Protein AF-A0A2V9XP97-F1 (afdb_monomer_lite)

Radius of gyration: 23.12 Å; chains: 1; bounding box: 61×32×61 Å

Secondary structure (DSSP, 8-state):
------S--------------TT-----TT-EEEETT---EEEEEEEETTEEEEEEE-SS-EEEEEEEGGGEEE---

pLDDT: mean 78.61, std 22.54, range [36.59, 98.19]

Sequence (77 aa):
MINSNQEVITMQQQAKVTFQNEHMSDLHIGEAVRLNSGGPDALIIACNGNEVTIEWQDGVGKHECTLPRACVHAIRL

Structure (mmCIF, N/CA/C/O backbone):
data_AF-A0A2V9XP97-F1
#
_entry.id   AF-A0A2V9XP97-F1
#
loop_
_atom_site.group_PDB
_atom_site.id
_atom_site.type_symbol
_atom_site.label_atom_id
_atom_site.label_alt_id
_atom_site.label_comp_id
_atom_site.label_asym_id
_atom_site.label_entity_id
_atom_site.label_seq_id
_atom_site.pdbx_PDB_ins_code
_atom_site.Cartn_x
_atom_site.Cartn_y
_atom_site.Cartn_z
_atom_site.occupancy
_atom_site.B_iso_or_equiv
_atom_site.auth_seq_id
_atom_site.auth_comp_id
_atom_site.auth_asym_id
_atom_site.auth_atom_id
_atom_site.pdbx_PDB_model_num
ATOM 1 N N . MET A 1 1 ? -46.781 20.487 48.355 1.00 37.97 1 MET A N 1
ATOM 2 C CA . MET A 1 1 ? -46.768 19.013 48.442 1.00 37.97 1 MET A CA 1
ATOM 3 C C . MET A 1 1 ? -47.122 18.458 47.066 1.00 37.97 1 MET A C 1
ATOM 5 O O . MET A 1 1 ? -48.158 18.834 46.549 1.00 37.97 1 MET A O 1
ATOM 9 N N . ILE A 1 2 ? -46.222 17.614 46.542 1.00 36.59 2 ILE A N 1
ATOM 10 C CA . ILE A 1 2 ? -46.287 16.681 45.392 1.00 36.59 2 ILE A CA 1
ATOM 11 C C . ILE A 1 2 ? -46.303 17.244 43.946 1.00 36.59 2 ILE A C 1
ATOM 13 O O . ILE A 1 2 ? -47.239 17.890 43.495 1.00 36.59 2 ILE A O 1
ATOM 17 N N . ASN A 1 3 ? -45.204 16.895 43.258 1.00 39.53 3 ASN A N 1
ATOM 18 C CA . ASN A 1 3 ? -44.864 16.884 41.828 1.00 39.53 3 ASN A CA 1
ATOM 19 C C . ASN A 1 3 ? -45.965 16.413 40.865 1.00 39.53 3 ASN A C 1
ATOM 21 O O . ASN A 1 3 ? -46.652 15.437 41.148 1.00 39.53 3 ASN A O 1
ATOM 25 N N . SER A 1 4 ? -45.959 16.954 39.643 1.00 42.97 4 SER A N 1
ATOM 26 C CA . SER A 1 4 ? -46.371 16.236 38.422 1.00 42.97 4 SER A CA 1
ATOM 27 C C . SER A 1 4 ? -45.645 16.820 37.204 1.00 42.97 4 SER A C 1
ATOM 29 O O . SER A 1 4 ? -46.215 17.526 36.383 1.00 42.97 4 SER A O 1
ATOM 31 N N . ASN A 1 5 ? -44.343 16.531 37.119 1.00 48.72 5 ASN A N 1
ATOM 32 C CA . ASN A 1 5 ? -43.580 16.603 35.874 1.00 48.72 5 ASN A CA 1
ATOM 33 C C . ASN A 1 5 ? -44.078 15.502 34.932 1.00 48.72 5 ASN A C 1
ATOM 35 O O . ASN A 1 5 ? -43.502 14.418 34.906 1.00 48.72 5 ASN A O 1
ATOM 39 N N . GLN A 1 6 ? -45.143 15.759 34.185 1.00 47.75 6 GLN A N 1
ATOM 40 C CA . GLN A 1 6 ? -45.523 14.966 33.023 1.00 47.75 6 GLN A CA 1
ATOM 41 C C . GLN A 1 6 ? -46.222 15.906 32.053 1.00 47.75 6 GLN A C 1
ATOM 43 O O . GLN A 1 6 ? -47.349 16.294 32.310 1.00 47.75 6 GLN A O 1
ATOM 48 N N . GLU A 1 7 ? -45.524 16.315 30.994 1.00 42.47 7 GLU A N 1
ATOM 49 C CA . GLU A 1 7 ? -46.034 16.209 29.625 1.00 42.47 7 GLU A CA 1
ATOM 50 C C . GLU A 1 7 ? -45.023 16.794 28.626 1.00 42.47 7 GLU A C 1
ATOM 52 O O . GLU A 1 7 ? -44.729 17.983 28.589 1.00 42.47 7 GLU A O 1
ATOM 57 N N . VAL A 1 8 ? -44.505 15.880 27.802 1.00 43.38 8 VAL A N 1
ATOM 58 C CA . VAL A 1 8 ? -43.981 16.123 26.454 1.00 43.38 8 VAL A CA 1
ATOM 59 C C . VAL A 1 8 ? -42.678 16.930 26.375 1.00 43.38 8 VAL A C 1
ATOM 61 O O . VAL A 1 8 ? -42.591 17.985 25.753 1.00 43.38 8 VAL A O 1
ATOM 64 N N . ILE A 1 9 ? -41.592 16.348 26.897 1.00 43.53 9 ILE A N 1
ATOM 65 C CA . ILE A 1 9 ? -40.274 16.594 26.297 1.00 43.53 9 ILE A CA 1
ATOM 66 C C . ILE A 1 9 ? -40.273 15.844 24.966 1.00 43.53 9 ILE A C 1
ATOM 68 O O . ILE A 1 9 ? -40.102 14.626 24.912 1.00 43.53 9 ILE A O 1
ATOM 72 N N . THR A 1 10 ? -40.548 16.595 23.904 1.00 43.56 10 THR A N 1
ATOM 73 C CA . THR A 1 10 ? -40.494 16.189 22.504 1.00 43.56 10 THR A CA 1
ATOM 74 C C . THR A 1 10 ? -39.201 15.428 22.225 1.00 43.56 10 THR A C 1
ATOM 76 O O . THR A 1 10 ? -38.120 16.003 22.100 1.00 43.56 10 THR A O 1
ATOM 79 N N . MET A 1 11 ? -39.324 14.106 22.127 1.00 44.31 11 MET A N 1
ATOM 80 C CA . MET A 1 11 ? -38.310 13.235 21.559 1.00 44.31 11 MET A CA 1
ATOM 81 C C . MET A 1 11 ? -38.159 13.575 20.076 1.00 44.31 11 MET A C 1
ATOM 83 O O . MET A 1 11 ? -38.945 13.120 19.252 1.00 44.31 11 MET A O 1
ATOM 87 N N . GLN A 1 12 ? -37.136 14.345 19.720 1.00 46.03 12 GLN A N 1
ATOM 88 C CA . GLN A 1 12 ? -36.514 14.235 18.402 1.00 46.03 12 GLN A CA 1
ATOM 89 C C . GLN A 1 12 ? -35.013 14.089 18.605 1.00 46.03 12 GLN A C 1
ATOM 91 O O . GLN A 1 12 ? -34.224 15.026 18.525 1.00 46.03 12 GLN A O 1
ATOM 96 N N . GLN A 1 13 ? -34.650 12.859 18.960 1.00 45.53 13 GLN A N 1
ATOM 97 C CA . GLN A 1 13 ? -33.287 12.372 18.984 1.00 45.53 13 GLN A CA 1
ATOM 98 C C . GLN A 1 13 ? -32.762 12.457 17.550 1.00 45.53 13 GLN A C 1
ATOM 100 O O . GLN A 1 13 ? -33.144 11.677 16.680 1.00 45.53 13 GLN A O 1
ATOM 105 N N . GLN A 1 14 ? -31.950 13.478 17.294 1.00 46.59 14 GLN A N 1
ATOM 106 C CA . GLN A 1 14 ? -31.265 13.678 16.029 1.00 46.59 14 GLN A CA 1
ATOM 107 C C . GLN A 1 14 ? -30.376 12.452 15.814 1.00 46.59 14 GLN A C 1
ATOM 109 O O . GLN A 1 14 ? -29.354 12.282 16.482 1.00 46.59 14 GLN A O 1
ATOM 114 N N . ALA A 1 15 ? -30.824 11.541 14.952 1.00 50.56 15 ALA A N 1
ATOM 115 C CA . ALA A 1 15 ? -30.072 10.355 14.598 1.00 50.56 15 ALA A CA 1
ATOM 116 C C . ALA A 1 15 ? -28.771 10.819 13.937 1.00 50.56 15 ALA A C 1
ATOM 118 O O . ALA A 1 15 ? -28.743 11.201 12.767 1.00 50.56 15 ALA A O 1
ATOM 119 N N . LYS A 1 16 ? -27.683 10.828 14.709 1.00 46.44 16 LYS A N 1
ATOM 120 C CA . LYS A 1 16 ? -26.332 10.934 14.177 1.00 46.44 16 LYS A CA 1
ATOM 121 C C . LYS A 1 16 ? -26.092 9.650 13.391 1.00 46.44 16 LYS A C 1
ATOM 123 O O . LYS A 1 16 ? -25.668 8.647 13.961 1.00 46.44 16 LYS A O 1
ATOM 128 N N . VAL A 1 17 ? -26.427 9.674 12.102 1.00 52.22 17 VAL A N 1
ATOM 129 C CA . VAL A 1 17 ? -26.084 8.611 11.157 1.00 52.22 17 VAL A CA 1
ATOM 130 C C . VAL A 1 17 ? -24.568 8.559 11.124 1.00 52.22 17 VAL A C 1
ATOM 132 O O . VAL A 1 17 ? -23.894 9.358 10.477 1.00 52.22 17 VAL A O 1
ATOM 135 N N . THR A 1 18 ? -24.020 7.659 11.925 1.00 48.66 18 THR A N 1
ATOM 136 C CA . THR A 1 18 ? -22.626 7.284 11.806 1.00 48.66 18 THR A CA 1
ATOM 137 C C . THR A 1 18 ? -22.618 6.352 10.615 1.00 48.66 18 THR A C 1
ATOM 139 O O . THR A 1 18 ? -23.121 5.238 10.714 1.00 48.66 18 THR A O 1
ATOM 142 N N . PHE A 1 19 ? -22.141 6.840 9.471 1.00 55.75 19 PHE A N 1
ATOM 143 C CA . PHE A 1 19 ? -21.825 5.983 8.339 1.00 55.75 19 PHE A CA 1
ATOM 144 C C . PHE A 1 19 ? -20.701 5.057 8.802 1.00 55.75 19 PHE A C 1
ATOM 146 O O . PHE A 1 19 ? -19.522 5.393 8.712 1.00 55.75 19 PHE A O 1
ATOM 153 N N . GLN A 1 20 ? -21.067 3.926 9.398 1.00 48.81 20 GLN A N 1
ATOM 154 C CA . GLN A 1 20 ? -20.140 2.827 9.554 1.00 48.81 20 GLN A CA 1
ATOM 155 C C . GLN A 1 20 ? -19.942 2.302 8.141 1.00 48.81 20 GLN A C 1
ATOM 157 O O . GLN A 1 20 ? -20.857 1.773 7.521 1.00 48.81 20 GLN A O 1
ATOM 162 N N . ASN A 1 21 ? -18.775 2.587 7.571 1.00 49.81 21 ASN A N 1
ATOM 163 C CA . ASN A 1 21 ? -18.391 2.002 6.304 1.00 49.81 21 ASN A CA 1
ATOM 164 C C . ASN A 1 21 ? -18.014 0.547 6.605 1.00 49.81 21 ASN A C 1
ATOM 166 O O . ASN A 1 21 ? -16.848 0.236 6.827 1.00 49.81 21 ASN A O 1
ATOM 170 N N . GLU A 1 22 ? -19.025 -0.320 6.693 1.00 50.75 22 GLU A N 1
ATOM 171 C CA . GLU A 1 22 ? -18.910 -1.755 7.017 1.00 50.75 22 GLU A CA 1
ATOM 172 C C . GLU A 1 22 ? -18.105 -2.536 5.957 1.00 50.75 22 GLU A C 1
ATOM 174 O O . GLU A 1 22 ? -17.853 -3.729 6.094 1.00 50.75 22 GLU A O 1
ATOM 179 N N . HIS A 1 23 ? -17.658 -1.841 4.907 1.00 51.47 23 HIS A N 1
ATOM 180 C CA . HIS A 1 23 ? -16.785 -2.327 3.850 1.00 51.47 23 HIS A CA 1
ATOM 181 C C . HIS A 1 23 ? -15.393 -1.689 3.886 1.00 51.47 23 HIS A C 1
ATOM 183 O O . HIS A 1 23 ? -14.761 -1.556 2.837 1.00 51.47 23 HIS A O 1
ATOM 189 N N . MET A 1 24 ? -14.875 -1.287 5.053 1.00 53.78 24 MET A N 1
ATOM 190 C CA . MET A 1 24 ? -13.420 -1.178 5.155 1.00 53.78 24 MET A CA 1
ATOM 191 C C . MET A 1 24 ? -12.858 -2.568 4.904 1.00 53.78 24 MET A C 1
ATOM 193 O O . MET A 1 24 ? -12.939 -3.438 5.762 1.00 53.78 24 MET A O 1
ATOM 197 N N . SER A 1 25 ? -12.344 -2.780 3.694 1.00 62.31 25 SER A N 1
ATOM 198 C CA . SER A 1 25 ? -11.601 -3.977 3.348 1.00 62.31 25 SER A CA 1
ATOM 199 C C . SER A 1 25 ? -10.581 -4.228 4.451 1.00 62.31 25 SER A C 1
ATOM 2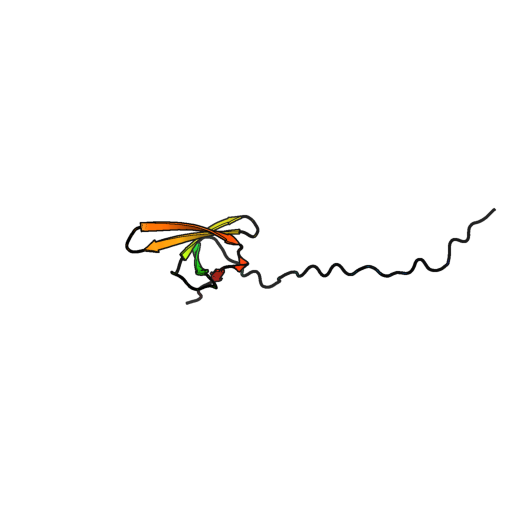01 O O . SER A 1 25 ? -9.865 -3.302 4.861 1.00 62.31 25 SER A O 1
ATOM 203 N N . ASP A 1 26 ? -10.551 -5.461 4.949 1.00 79.31 26 ASP A N 1
ATOM 204 C CA . ASP A 1 26 ? -9.552 -5.933 5.897 1.00 79.31 26 ASP A CA 1
ATOM 205 C C . ASP A 1 26 ? -8.190 -5.973 5.192 1.00 79.31 26 ASP A C 1
ATOM 207 O O . ASP A 1 26 ? -7.698 -7.020 4.797 1.00 79.31 26 ASP A O 1
ATOM 211 N N . LEU A 1 27 ? -7.622 -4.793 4.954 1.00 89.88 27 LEU A N 1
ATOM 212 C CA . LEU A 1 27 ? -6.292 -4.595 4.416 1.00 89.88 27 LEU A CA 1
ATOM 213 C C . LEU A 1 27 ? -5.271 -4.863 5.514 1.00 89.88 27 LEU A C 1
ATOM 215 O O . LEU A 1 27 ? -5.315 -4.215 6.574 1.00 89.88 27 LEU A O 1
ATOM 219 N N . HIS A 1 28 ? -4.340 -5.763 5.237 1.00 92.81 28 HIS A N 1
ATOM 220 C CA . HIS A 1 28 ? -3.284 -6.156 6.161 1.00 92.81 28 HIS A CA 1
ATOM 221 C C . HIS A 1 28 ? -1.896 -5.816 5.622 1.00 92.81 28 HIS A C 1
ATOM 223 O O . HIS A 1 28 ? -1.685 -5.659 4.422 1.00 92.81 28 HIS A O 1
ATOM 229 N N . ILE A 1 29 ? -0.922 -5.729 6.528 1.00 95.50 29 ILE A N 1
ATOM 230 C CA . ILE A 1 29 ? 0.491 -5.623 6.149 1.00 95.50 29 ILE A CA 1
ATOM 231 C C . ILE A 1 29 ? 0.875 -6.851 5.311 1.00 95.50 29 ILE A C 1
ATOM 233 O O . ILE A 1 29 ? 0.534 -7.979 5.665 1.00 95.50 29 ILE A O 1
ATOM 237 N N . GLY A 1 30 ? 1.593 -6.622 4.214 1.00 94.94 30 GLY A N 1
ATOM 238 C CA . GLY A 1 30 ? 1.996 -7.635 3.240 1.00 94.94 30 GLY A CA 1
ATOM 239 C C . GLY A 1 30 ? 0.988 -7.866 2.114 1.00 94.94 30 GLY A C 1
ATOM 240 O O . GLY A 1 30 ? 1.269 -8.638 1.203 1.00 94.94 30 GLY A O 1
ATOM 241 N N . GLU A 1 31 ? -0.173 -7.215 2.147 1.00 95.12 31 GLU A N 1
ATOM 242 C CA . GLU A 1 31 ? -1.175 -7.353 1.096 1.00 95.12 31 GLU A CA 1
ATOM 243 C C . GLU A 1 31 ? -0.831 -6.490 -0.124 1.00 95.12 31 GLU A C 1
ATOM 245 O O . GLU A 1 31 ? -0.370 -5.351 0.009 1.00 95.12 31 GLU A O 1
ATOM 250 N N . ALA A 1 32 ? -1.063 -7.046 -1.316 1.00 95.81 32 ALA A N 1
ATOM 251 C CA . ALA A 1 32 ? -0.933 -6.324 -2.572 1.00 95.81 32 ALA A CA 1
ATOM 252 C C . ALA A 1 32 ? -2.166 -5.444 -2.796 1.00 95.81 32 ALA A C 1
ATOM 254 O O . ALA A 1 32 ? -3.308 -5.909 -2.749 1.00 95.81 32 ALA A O 1
ATOM 255 N N . VAL A 1 33 ? -1.934 -4.168 -3.064 1.00 96.12 33 VAL A N 1
ATOM 256 C CA . VAL A 1 33 ? -2.973 -3.160 -3.238 1.00 96.12 33 VAL A CA 1
ATOM 257 C C . VAL A 1 33 ? -2.687 -2.270 -4.432 1.00 96.12 33 VAL A C 1
ATOM 259 O O . VAL A 1 33 ? -1.550 -2.139 -4.883 1.00 96.12 33 VAL A O 1
ATOM 262 N N . ARG A 1 34 ? -3.731 -1.600 -4.916 1.00 96.00 34 ARG A N 1
ATOM 263 C CA . ARG A 1 34 ? -3.611 -0.520 -5.895 1.00 96.00 34 ARG A CA 1
ATOM 264 C C . ARG A 1 34 ? -4.400 0.695 -5.434 1.00 96.00 34 ARG A C 1
ATOM 266 O O . ARG A 1 34 ? -5.444 0.570 -4.792 1.00 96.00 34 ARG A O 1
ATOM 273 N N . LEU A 1 35 ? -3.910 1.881 -5.787 1.00 94.81 35 LEU A N 1
ATOM 274 C CA . LEU A 1 35 ? -4.659 3.122 -5.611 1.00 94.81 35 LEU A CA 1
ATOM 275 C C . LEU A 1 35 ? -5.932 3.108 -6.465 1.00 94.81 35 LEU A C 1
ATOM 277 O O . LEU A 1 35 ? -5.914 2.732 -7.638 1.00 94.81 35 LEU A O 1
ATOM 281 N N . ASN A 1 36 ? -7.032 3.600 -5.900 1.00 94.44 36 ASN A N 1
ATOM 282 C CA . ASN A 1 36 ? -8.315 3.707 -6.602 1.00 94.44 36 ASN A CA 1
ATOM 283 C C . ASN A 1 36 ? -8.252 4.661 -7.805 1.00 94.44 36 ASN A C 1
ATOM 285 O O . ASN A 1 36 ? -8.981 4.482 -8.775 1.00 94.44 36 ASN A O 1
ATOM 289 N N . SER A 1 37 ? -7.352 5.649 -7.770 1.00 93.06 37 SER A N 1
ATOM 290 C CA . SER A 1 37 ? -7.063 6.553 -8.891 1.00 93.06 37 SER A CA 1
ATOM 291 C C . SER A 1 37 ? -6.266 5.900 -10.029 1.00 93.06 37 SER A C 1
ATOM 293 O O . SER A 1 37 ? -5.954 6.567 -11.012 1.00 93.06 37 SER A O 1
ATOM 295 N N . GLY A 1 38 ? -5.901 4.623 -9.894 1.00 90.81 38 GLY A N 1
ATOM 296 C CA . GLY A 1 38 ? -4.901 3.969 -10.730 1.00 90.81 38 GLY A CA 1
ATOM 297 C C . GLY A 1 38 ? -3.477 4.236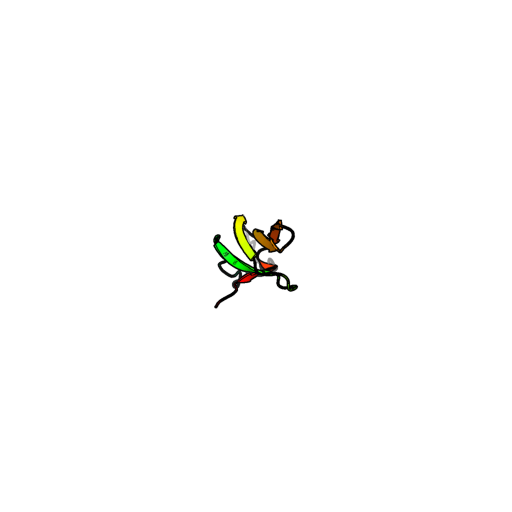 -10.239 1.00 90.81 38 GLY A C 1
ATOM 298 O O . GLY A 1 38 ? -3.245 5.074 -9.367 1.00 90.81 38 GLY A O 1
ATOM 299 N N . GLY A 1 39 ? -2.524 3.483 -10.786 1.00 89.50 39 GLY A N 1
ATOM 300 C CA . GLY A 1 39 ? -1.125 3.511 -10.367 1.00 89.50 39 GLY A CA 1
ATOM 301 C C . GLY A 1 39 ? -0.480 2.125 -10.415 1.00 89.50 39 GLY A C 1
ATOM 302 O O . GLY A 1 39 ? -1.120 1.172 -10.876 1.00 89.50 39 GLY A O 1
ATOM 303 N N . PRO A 1 40 ? 0.781 2.021 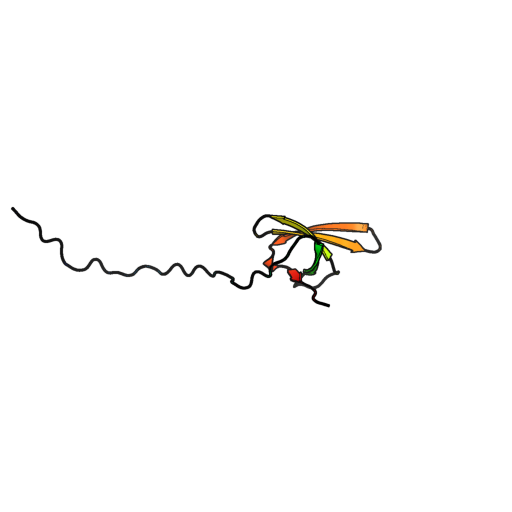-9.967 1.00 93.44 40 PRO A N 1
ATOM 304 C CA . PRO A 1 40 ? 1.461 0.742 -9.834 1.00 93.44 40 PRO A CA 1
ATOM 305 C C . PRO A 1 40 ? 0.817 -0.119 -8.743 1.00 93.44 40 PRO A C 1
ATOM 307 O O . PRO A 1 40 ? 0.122 0.383 -7.855 1.00 93.44 40 PRO A O 1
ATOM 310 N N . ASP A 1 41 ? 1.085 -1.420 -8.815 1.00 95.62 41 ASP A N 1
ATOM 311 C CA . ASP A 1 41 ? 0.809 -2.331 -7.707 1.00 95.62 41 ASP A CA 1
ATOM 312 C C . ASP A 1 41 ? 1.801 -2.058 -6.582 1.00 95.62 41 ASP A C 1
ATOM 314 O O . ASP A 1 41 ? 3.000 -1.888 -6.819 1.00 95.62 41 ASP A O 1
ATOM 318 N N . A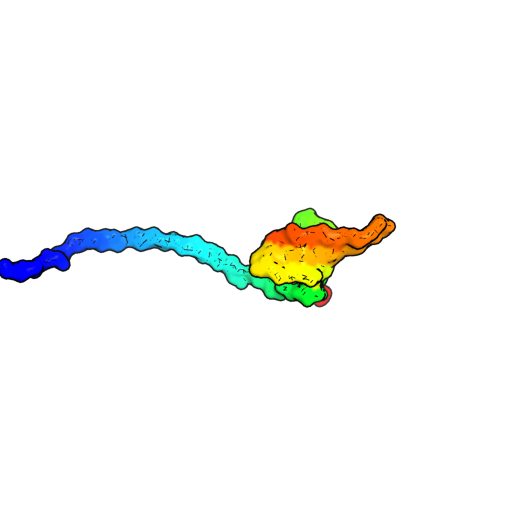LA A 1 42 ? 1.282 -1.995 -5.364 1.00 96.94 42 ALA A N 1
ATOM 319 C CA . ALA A 1 42 ? 2.034 -1.675 -4.166 1.00 96.94 42 ALA A CA 1
ATOM 320 C C . ALA A 1 42 ? 1.776 -2.720 -3.077 1.00 96.94 42 ALA A C 1
ATOM 322 O O . ALA A 1 42 ? 0.785 -3.449 -3.113 1.00 96.94 42 ALA A O 1
ATOM 323 N N . LEU A 1 43 ? 2.661 -2.776 -2.090 1.00 97.44 43 LEU A N 1
ATOM 324 C CA . LEU A 1 43 ? 2.523 -3.609 -0.902 1.00 97.44 43 LEU A CA 1
ATOM 325 C C . LEU A 1 43 ? 2.189 -2.730 0.299 1.00 97.44 43 LEU A C 1
ATOM 327 O O . LEU A 1 43 ? 2.813 -1.686 0.480 1.00 97.44 43 LEU A O 1
ATOM 331 N N . ILE A 1 44 ? 1.273 -3.154 1.165 1.00 97.19 44 ILE A N 1
ATOM 332 C CA . ILE A 1 44 ? 1.107 -2.503 2.469 1.00 97.19 44 ILE A CA 1
ATOM 333 C C . ILE A 1 44 ? 2.286 -2.876 3.368 1.00 97.19 44 ILE A C 1
ATOM 335 O O . ILE A 1 44 ? 2.502 -4.052 3.651 1.00 97.19 44 ILE A O 1
ATOM 339 N N . ILE A 1 45 ? 3.009 -1.882 3.876 1.00 98.00 45 ILE A N 1
ATOM 340 C CA . ILE A 1 45 ? 4.147 -2.080 4.789 1.00 98.00 45 ILE A CA 1
ATOM 341 C C . ILE A 1 45 ? 3.848 -1.638 6.228 1.00 98.00 45 ILE A C 1
ATOM 343 O O . ILE A 1 45 ? 4.527 -2.076 7.154 1.00 98.00 45 ILE A O 1
ATOM 347 N N . ALA A 1 46 ? 2.806 -0.826 6.438 1.00 97.44 46 ALA A N 1
ATOM 348 C CA . ALA A 1 46 ? 2.314 -0.468 7.765 1.00 97.44 46 ALA A CA 1
ATOM 349 C C . ALA A 1 46 ? 0.811 -0.145 7.752 1.00 97.44 46 ALA A C 1
ATOM 351 O O . ALA A 1 46 ? 0.276 0.360 6.765 1.00 97.44 46 ALA A O 1
ATOM 352 N N . CYS A 1 47 ? 0.145 -0.395 8.881 1.00 95.00 47 CYS A N 1
ATOM 353 C CA . CYS A 1 47 ? -1.246 -0.014 9.130 1.00 95.00 47 CYS A CA 1
ATOM 354 C C . CYS A 1 47 ? -1.322 0.788 10.433 1.00 95.00 47 CYS A C 1
ATOM 356 O O . CYS A 1 47 ? -0.830 0.326 11.463 1.00 95.00 47 CYS A O 1
ATOM 358 N N . ASN A 1 48 ? -1.981 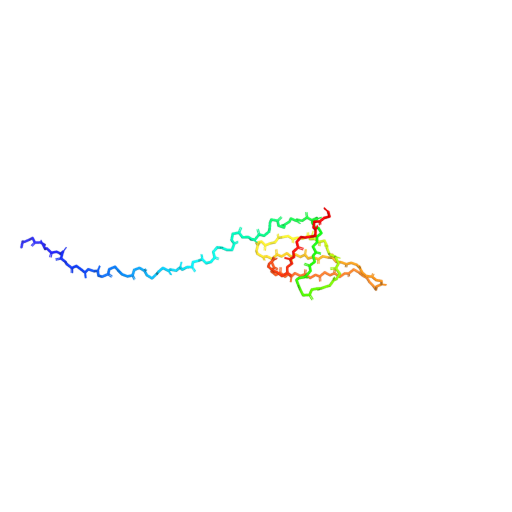1.946 10.411 1.00 92.94 48 ASN A N 1
ATOM 359 C CA . ASN A 1 48 ? -2.231 2.750 11.604 1.00 92.94 48 ASN A CA 1
ATOM 360 C C . ASN A 1 48 ? -3.670 3.279 11.598 1.00 92.94 48 ASN A C 1
ATOM 362 O O . ASN A 1 48 ? -3.985 4.271 10.943 1.00 92.94 48 ASN A O 1
ATOM 366 N N . GLY A 1 49 ? -4.566 2.599 12.317 1.00 89.31 49 GLY A N 1
ATOM 367 C CA . GLY A 1 49 ? -5.982 2.960 12.359 1.00 89.31 49 GLY A CA 1
ATOM 368 C C . GLY A 1 49 ? -6.610 2.994 10.960 1.00 89.31 49 GLY A C 1
ATOM 369 O O . GLY A 1 49 ? -6.749 1.956 10.317 1.00 89.31 49 GLY A O 1
ATOM 370 N N . ASN A 1 50 ? -6.990 4.189 10.497 1.00 90.94 50 ASN A N 1
ATOM 371 C CA . ASN A 1 50 ? -7.598 4.396 9.177 1.00 90.94 50 ASN A CA 1
ATOM 372 C C . ASN A 1 50 ? -6.582 4.710 8.062 1.00 90.94 50 ASN A C 1
ATOM 374 O O . ASN A 1 50 ? -6.974 5.015 6.938 1.00 90.94 50 ASN A O 1
ATOM 378 N N . GLU A 1 51 ? -5.287 4.651 8.344 1.00 95.38 51 GLU A N 1
ATOM 379 C CA . GLU A 1 51 ? -4.235 4.905 7.365 1.00 95.38 51 GLU A CA 1
ATOM 380 C C . GLU A 1 51 ? -3.432 3.638 7.082 1.00 95.38 51 GLU A C 1
ATOM 382 O O . GLU A 1 51 ? -3.284 2.751 7.931 1.00 95.38 51 GLU A O 1
ATOM 387 N N . VAL A 1 52 ? -2.921 3.557 5.859 1.00 96.88 52 VAL A N 1
ATOM 388 C CA . VAL A 1 52 ? -1.982 2.533 5.407 1.00 96.88 52 VAL A CA 1
ATOM 389 C C . VAL A 1 52 ? -0.796 3.208 4.750 1.00 96.88 52 VAL A C 1
ATOM 391 O O . VAL A 1 52 ? -0.949 4.199 4.034 1.00 96.88 52 VAL A O 1
ATOM 394 N N . THR A 1 53 ? 0.377 2.645 4.986 1.00 98.12 53 THR A N 1
ATOM 395 C CA . THR A 1 53 ? 1.595 2.991 4.266 1.00 98.12 53 THR A CA 1
ATOM 396 C C . THR A 1 53 ? 1.832 1.920 3.221 1.00 98.12 53 THR A C 1
ATOM 398 O O . THR A 1 53 ? 1.896 0.733 3.558 1.00 98.12 53 THR A O 1
ATOM 401 N N . ILE A 1 54 ? 1.930 2.337 1.962 1.00 97.88 54 ILE A N 1
ATOM 402 C CA . ILE A 1 54 ? 2.182 1.451 0.831 1.00 97.88 54 ILE A CA 1
ATOM 403 C C . ILE A 1 54 ? 3.551 1.733 0.231 1.00 97.88 54 ILE A C 1
ATOM 405 O O . ILE A 1 54 ? 4.027 2.867 0.245 1.00 97.88 54 ILE A O 1
ATOM 409 N N . GLU A 1 55 ? 4.139 0.700 -0.348 1.00 98.19 55 GLU A N 1
ATOM 410 C CA . GLU A 1 55 ? 5.430 0.748 -1.013 1.00 98.19 55 GLU A CA 1
ATOM 411 C C . GLU A 1 55 ? 5.329 0.141 -2.407 1.00 98.19 55 GLU A C 1
ATOM 413 O O . GLU A 1 55 ? 4.742 -0.926 -2.587 1.00 98.19 55 GLU A O 1
ATOM 418 N N . TRP A 1 56 ? 5.942 0.793 -3.390 1.00 97.00 56 TRP A N 1
ATOM 419 C CA . TRP A 1 56 ? 6.127 0.234 -4.726 1.00 97.00 56 TRP A CA 1
ATOM 420 C C . TRP A 1 56 ? 7.535 0.533 -5.227 1.00 97.00 56 TRP A C 1
ATOM 422 O O . TRP A 1 56 ? 8.205 1.465 -4.778 1.00 97.00 56 TRP A O 1
ATOM 432 N N . GLN A 1 57 ? 7.987 -0.266 -6.186 1.00 96.00 57 GLN A N 1
ATOM 433 C CA . GLN A 1 57 ? 9.261 -0.063 -6.855 1.00 96.00 57 GLN A CA 1
ATOM 434 C C . GLN A 1 57 ? 9.029 0.090 -8.355 1.00 96.00 57 GLN A C 1
ATOM 436 O O . GLN A 1 57 ? 8.267 -0.664 -8.957 1.00 96.00 57 GLN A O 1
ATOM 441 N N . ASP A 1 58 ? 9.710 1.058 -8.956 1.00 91.88 58 ASP A N 1
ATOM 442 C CA . ASP A 1 58 ? 9.786 1.227 -10.401 1.00 91.88 58 ASP A CA 1
ATOM 443 C C . ASP A 1 58 ? 11.247 1.166 -10.884 1.00 91.88 58 ASP A C 1
ATOM 445 O O . ASP A 1 58 ? 12.168 0.838 -10.131 1.00 91.88 58 ASP A O 1
ATOM 449 N N . GLY A 1 59 ? 11.474 1.452 -12.169 1.00 94.00 59 GLY A N 1
ATOM 450 C CA . GLY A 1 59 ? 12.817 1.463 -12.757 1.00 94.00 59 GLY A CA 1
ATOM 451 C C . GLY A 1 59 ? 13.736 2.580 -12.244 1.00 94.00 59 GLY A C 1
ATOM 452 O O . GLY A 1 59 ? 14.909 2.597 -12.611 1.00 94.00 59 GLY A O 1
ATOM 453 N N . VAL A 1 60 ? 13.228 3.511 -11.432 1.00 94.25 60 VAL A N 1
ATOM 454 C CA . VAL A 1 60 ? 13.979 4.635 -10.857 1.00 94.25 60 VAL A CA 1
ATOM 455 C C . VAL A 1 60 ? 14.303 4.374 -9.387 1.00 94.25 60 VAL A C 1
ATOM 457 O O . VAL A 1 60 ? 15.376 4.757 -8.920 1.00 94.25 60 VAL A O 1
ATOM 460 N N . GLY A 1 61 ? 13.425 3.689 -8.656 1.00 95.38 61 GLY A N 1
ATOM 461 C CA . GLY A 1 61 ? 13.693 3.310 -7.278 1.00 95.38 61 GLY A CA 1
ATOM 462 C C . GLY A 1 61 ? 12.468 2.846 -6.506 1.00 95.38 61 GLY A C 1
ATOM 463 O O . GLY A 1 61 ? 11.421 2.526 -7.065 1.00 95.38 61 GLY A O 1
ATOM 464 N N . LYS A 1 62 ? 12.647 2.782 -5.188 1.00 97.19 62 LYS A N 1
ATOM 465 C CA . LYS A 1 62 ? 11.614 2.439 -4.214 1.00 97.19 62 LYS A CA 1
ATOM 466 C C . LYS A 1 62 ? 10.935 3.713 -3.721 1.00 97.19 62 LYS A C 1
ATOM 468 O O . LYS A 1 62 ? 11.616 4.670 -3.355 1.00 97.19 62 LYS A O 1
ATOM 473 N N . HIS A 1 63 ? 9.610 3.691 -3.688 1.00 97.06 63 HIS A N 1
ATOM 474 C CA . HIS A 1 63 ? 8.757 4.801 -3.282 1.00 97.06 63 HIS A CA 1
ATOM 475 C C . HIS A 1 63 ? 7.789 4.340 -2.199 1.00 97.06 63 HIS A C 1
ATOM 477 O O . HIS A 1 63 ? 7.399 3.174 -2.157 1.00 97.06 63 HIS A O 1
ATOM 483 N N . GLU A 1 64 ? 7.387 5.272 -1.344 1.00 97.44 64 GLU A N 1
ATOM 484 C CA . GLU A 1 64 ? 6.496 5.017 -0.218 1.00 97.44 64 GLU A CA 1
ATOM 485 C C . GLU A 1 64 ? 5.538 6.195 -0.041 1.00 97.44 64 GLU A C 1
ATOM 487 O O . GLU A 1 64 ? 5.929 7.356 -0.205 1.00 97.44 64 GLU A O 1
ATOM 492 N N . CYS A 1 65 ? 4.286 5.915 0.320 1.00 96.69 65 CYS A N 1
ATOM 493 C CA . CYS A 1 65 ? 3.380 6.947 0.810 1.00 96.69 65 CYS A CA 1
ATOM 494 C C . CYS A 1 65 ? 2.355 6.402 1.811 1.00 96.69 65 CYS A C 1
ATOM 496 O O . CYS A 1 65 ? 1.968 5.234 1.767 1.00 96.69 65 CYS A O 1
ATOM 498 N N . THR A 1 66 ? 1.898 7.283 2.705 1.00 97.75 66 THR A N 1
ATOM 499 C CA . THR A 1 66 ? 0.828 7.007 3.673 1.00 97.75 66 THR A CA 1
ATOM 500 C C . THR A 1 66 ? -0.450 7.709 3.241 1.00 97.75 66 THR A C 1
ATOM 502 O O . THR A 1 66 ? -0.431 8.889 2.888 1.00 97.75 66 THR A O 1
ATOM 505 N N . LEU A 1 67 ? -1.562 6.982 3.261 1.00 96.19 67 LEU A N 1
ATOM 506 C CA . LEU A 1 67 ? -2.868 7.462 2.818 1.00 96.19 67 LEU A CA 1
ATOM 507 C C . LEU A 1 67 ? -4.008 6.764 3.570 1.00 96.19 67 LEU A C 1
ATOM 509 O O . LEU A 1 67 ? -3.808 5.690 4.144 1.00 96.19 67 LEU A O 1
ATOM 513 N N . PRO A 1 68 ? -5.229 7.327 3.544 1.00 95.81 68 PRO A N 1
ATOM 514 C CA . PRO A 1 68 ? -6.399 6.650 4.082 1.00 95.81 68 PRO A CA 1
ATOM 515 C C . PRO A 1 68 ? -6.625 5.286 3.424 1.00 95.81 68 PRO A C 1
ATOM 517 O O . PRO A 1 68 ? -6.516 5.149 2.206 1.00 95.81 68 PRO A O 1
ATOM 520 N N . ARG A 1 69 ? -7.051 4.293 4.210 1.00 93.75 69 ARG A N 1
ATOM 521 C CA . ARG A 1 69 ? -7.406 2.940 3.733 1.00 93.75 69 ARG A CA 1
ATOM 522 C C . ARG A 1 69 ? -8.398 2.963 2.574 1.00 93.75 69 ARG A C 1
ATOM 524 O O . ARG A 1 69 ? -8.307 2.151 1.666 1.00 93.75 69 ARG A O 1
ATOM 531 N N . ALA A 1 70 ? -9.309 3.934 2.580 1.00 93.12 70 ALA A N 1
ATOM 532 C CA . ALA A 1 70 ? -10.317 4.120 1.539 1.00 93.12 70 ALA A CA 1
ATOM 533 C C . ALA A 1 70 ? -9.749 4.528 0.164 1.00 93.12 70 ALA A C 1
ATOM 535 O O . ALA A 1 70 ? -10.488 4.533 -0.818 1.00 93.12 70 ALA A O 1
ATOM 536 N N . CYS A 1 71 ? -8.469 4.900 0.071 1.00 94.94 71 CYS A N 1
ATOM 537 C CA . CYS A 1 71 ? -7.833 5.298 -1.186 1.00 94.94 71 CYS A CA 1
ATOM 538 C C . CYS A 1 71 ? -7.238 4.116 -1.968 1.00 94.94 71 CYS A C 1
ATOM 540 O O . CYS A 1 71 ? -6.820 4.307 -3.112 1.00 94.94 71 CYS A O 1
ATOM 542 N N . VAL A 1 72 ? -7.221 2.913 -1.390 1.00 94.75 72 VAL A N 1
ATOM 543 C CA . VAL A 1 72 ? -6.711 1.691 -2.023 1.00 94.75 72 VAL A CA 1
ATOM 544 C C . VAL A 1 72 ? -7.755 0.584 -2.030 1.00 94.75 72 VAL A C 1
ATOM 546 O O . VAL A 1 72 ? -8.706 0.599 -1.251 1.00 94.75 72 VAL A O 1
ATOM 549 N N . HIS A 1 73 ? -7.541 -0.403 -2.891 1.00 93.88 73 HIS A N 1
ATOM 550 C CA . HIS A 1 73 ? -8.231 -1.685 -2.851 1.00 93.88 73 HIS A CA 1
ATOM 551 C C . HIS A 1 73 ? -7.220 -2.828 -2.933 1.00 93.88 73 HIS A C 1
ATOM 553 O O . HIS A 1 73 ? -6.171 -2.705 -3.569 1.00 93.88 73 HIS A O 1
ATOM 559 N N . ALA A 1 74 ? -7.559 -3.945 -2.292 1.00 93.50 74 ALA A N 1
ATOM 560 C CA . ALA A 1 74 ? -6.813 -5.189 -2.403 1.00 93.50 74 ALA A CA 1
ATOM 561 C C . ALA A 1 74 ? -6.865 -5.735 -3.831 1.00 93.50 74 ALA A C 1
ATOM 563 O O . ALA A 1 74 ? -7.934 -5.796 -4.446 1.00 93.50 74 ALA A O 1
ATOM 564 N N . ILE A 1 75 ? -5.719 -6.186 -4.331 1.00 92.06 75 ILE A N 1
ATOM 565 C CA . ILE A 1 75 ? -5.632 -6.930 -5.582 1.00 92.06 75 ILE A CA 1
ATOM 566 C C . ILE A 1 75 ? -5.802 -8.403 -5.223 1.00 92.06 75 ILE A C 1
ATOM 568 O O . ILE A 1 75 ? -4.929 -9.010 -4.606 1.00 92.06 75 ILE A O 1
ATOM 572 N N . ARG A 1 76 ? -6.946 -8.982 -5.586 1.00 80.56 76 ARG A N 1
ATOM 573 C CA . ARG A 1 76 ? -7.174 -10.424 -5.458 1.00 80.56 76 ARG A CA 1
ATOM 574 C C . ARG A 1 76 ? -6.832 -11.078 -6.792 1.00 80.56 76 ARG A C 1
ATOM 576 O O . ARG A 1 76 ? -7.449 -10.738 -7.801 1.00 80.56 76 ARG A O 1
ATOM 583 N N . LEU A 1 77 ? -5.817 -11.940 -6.777 1.00 61.12 77 LEU A N 1
ATOM 584 C CA . LEU A 1 77 ? -5.444 -12.804 -7.900 1.00 61.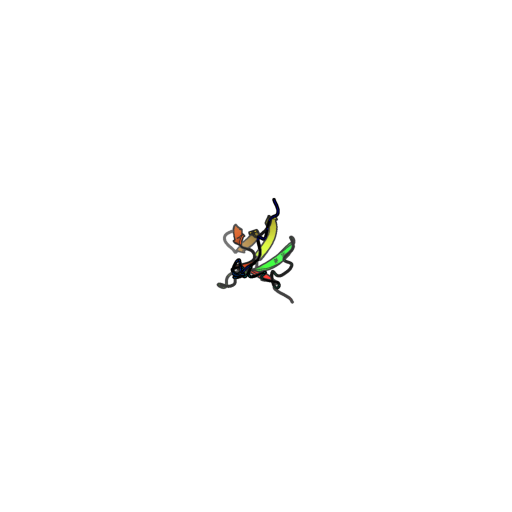12 77 LEU A CA 1
ATOM 585 C C . LEU A 1 77 ? -6.403 -13.992 -8.018 1.00 61.12 77 LEU A C 1
ATOM 587 O O . LEU A 1 77 ? -6.900 -14.450 -6.963 1.00 61.12 77 LEU A O 1
#

Foldseek 3Di:
DDDDPDDDPDDPPPPPPPPPVVPLPPQDAQFWKAFPVGDDIWGFHDDDPQKTKTWDADPVGIDIDIDGSVRMDTDDD